Protein AF-A0A967YHK0-F1 (afdb_monomer_lite)

Sequence (95 aa):
EAKAFEELARSSETQELIQLFFNMNSRKKNPLQEKARLIKKISVLGAGFMGAGIANISALHNIQVLLKDVSVEAINDGQKKVWDDLDKKVKKRAL

pLDDT: mean 94.36, std 2.95, range [75.06, 97.81]

Radius of gyration: 20.28 Å; chains: 1; bounding box: 38×38×54 Å

Secondary structure (DSSP, 8-state):
-HHHHHHHHTSHHHHHHHHHHHHHHHHTS-TTGGGPPP-SEEEEE--SHHHHHHHHHHHHTT-EEEEE-SSHHHHHHHHHHHHHHHHHHHHTT--

Foldseek 3Di:
DVVVCVVLCPDPVVVVVVVVVVVVVVVVDDPVPVVDDDAQEDEFEWLPDVSLVVCLVCVVVNRHYHYDYPDPVSVVVSVVVSVVVVVVCVVVVVD

Structure (mmCIF, N/CA/C/O backbone):
data_AF-A0A967YHK0-F1
#
_entry.id   AF-A0A967YHK0-F1
#
loop_
_atom_site.group_PDB
_atom_site.id
_atom_site.type_symbol
_atom_site.label_atom_id
_atom_site.label_alt_id
_atom_site.label_comp_id
_atom_site.label_asym_id
_atom_site.label_entity_id
_atom_site.label_seq_id
_atom_site.pdbx_PDB_ins_code
_atom_site.Cartn_x
_atom_site.Cartn_y
_atom_site.Cartn_z
_atom_site.occupancy
_atom_site.B_iso_or_equiv
_atom_site.auth_seq_id
_atom_site.auth_comp_id
_atom_site.auth_asym_id
_atom_site.auth_atom_id
_atom_site.pdbx_PDB_model_num
ATOM 1 N N . GLU A 1 1 ? 16.510 -1.306 -34.608 1.00 85.25 1 GLU A N 1
ATOM 2 C CA . GLU A 1 1 ? 16.034 -2.157 -33.500 1.00 85.25 1 GLU A CA 1
ATOM 3 C C . GLU A 1 1 ? 17.049 -3.232 -33.114 1.00 85.25 1 GLU A C 1
ATOM 5 O O . GLU A 1 1 ? 17.678 -3.058 -32.085 1.00 85.25 1 GLU A O 1
ATOM 10 N N . ALA A 1 2 ? 17.315 -4.249 -33.949 1.00 94.25 2 ALA A N 1
ATOM 11 C CA . ALA A 1 2 ? 18.199 -5.379 -33.603 1.00 94.25 2 ALA A CA 1
ATOM 12 C C . ALA A 1 2 ? 19.587 -4.994 -33.042 1.00 94.25 2 ALA A C 1
ATOM 14 O O . ALA A 1 2 ? 20.001 -5.535 -32.025 1.00 94.25 2 ALA A O 1
ATOM 15 N N . LYS A 1 3 ? 20.274 -4.015 -33.649 1.00 93.56 3 LYS A N 1
ATOM 16 C CA . LYS A 1 3 ? 21.588 -3.539 -33.168 1.00 93.56 3 LYS A CA 1
ATOM 17 C C . LYS A 1 3 ? 21.519 -2.877 -31.786 1.00 93.56 3 LYS A C 1
ATOM 19 O O . LYS A 1 3 ? 22.334 -3.170 -30.926 1.00 93.56 3 LYS A O 1
ATOM 24 N N . ALA A 1 4 ? 20.521 -2.019 -31.574 1.00 94.69 4 ALA A N 1
ATOM 25 C CA . ALA A 1 4 ? 20.316 -1.348 -30.290 1.00 94.69 4 ALA A CA 1
ATOM 26 C C . ALA A 1 4 ? 19.879 -2.341 -29.199 1.00 94.69 4 ALA A C 1
ATOM 28 O O . ALA A 1 4 ? 20.284 -2.220 -28.048 1.00 94.69 4 ALA A O 1
ATOM 29 N N . PHE A 1 5 ? 19.085 -3.352 -29.567 1.00 94.00 5 PHE A N 1
ATOM 30 C CA . PHE A 1 5 ? 18.732 -4.444 -28.665 1.00 94.00 5 PHE A CA 1
ATOM 31 C C . PHE A 1 5 ? 19.966 -5.247 -28.249 1.00 94.00 5 PHE A C 1
ATOM 33 O O . PHE A 1 5 ? 20.138 -5.511 -27.068 1.00 94.00 5 PHE A O 1
ATOM 40 N N . GLU A 1 6 ? 20.832 -5.615 -29.195 1.00 93.94 6 GLU A N 1
ATOM 41 C CA . GLU A 1 6 ? 22.058 -6.366 -28.911 1.00 93.94 6 GLU A CA 1
ATOM 42 C C . GLU A 1 6 ? 23.002 -5.605 -27.971 1.00 93.94 6 GLU A C 1
ATOM 44 O O . GLU A 1 6 ? 23.553 -6.196 -27.041 1.00 93.94 6 GLU A O 1
ATOM 49 N N . GLU A 1 7 ? 23.154 -4.298 -28.185 1.00 94.25 7 GLU A N 1
ATOM 50 C CA . GLU A 1 7 ? 23.962 -3.424 -27.336 1.00 94.25 7 GLU A CA 1
ATOM 51 C C . GLU A 1 7 ? 23.422 -3.374 -25.900 1.00 94.25 7 GLU A C 1
ATOM 53 O O . GLU A 1 7 ? 24.159 -3.640 -24.949 1.00 94.25 7 GLU A O 1
ATOM 58 N N . LEU A 1 8 ? 22.118 -3.128 -25.737 1.00 96.00 8 LEU A N 1
ATOM 59 C CA . LEU A 1 8 ? 21.483 -3.090 -24.419 1.00 96.00 8 LEU A CA 1
ATOM 60 C C . LEU A 1 8 ? 21.469 -4.463 -23.741 1.00 96.00 8 LEU A C 1
ATOM 62 O O . LEU A 1 8 ? 21.739 -4.554 -22.548 1.00 96.00 8 LEU A O 1
ATOM 66 N N . ALA A 1 9 ? 21.197 -5.543 -24.476 1.00 93.44 9 ALA A N 1
ATOM 67 C CA . ALA A 1 9 ? 21.103 -6.897 -23.926 1.00 93.44 9 ALA A CA 1
ATOM 68 C C . ALA A 1 9 ? 22.420 -7.381 -23.297 1.00 93.44 9 ALA A C 1
ATOM 70 O O . ALA A 1 9 ? 22.406 -8.183 -22.359 1.00 93.44 9 ALA A O 1
ATOM 71 N N . ARG A 1 10 ? 23.558 -6.892 -23.802 1.00 93.50 10 ARG A N 1
ATOM 72 C CA . ARG A 1 10 ? 24.895 -7.213 -23.286 1.00 93.50 10 ARG A CA 1
ATOM 73 C C . ARG A 1 10 ? 25.356 -6.291 -22.158 1.00 93.50 10 ARG A C 1
ATOM 75 O O . ARG A 1 10 ? 26.393 -6.570 -21.561 1.00 93.50 10 ARG A O 1
ATOM 82 N N . SER A 1 11 ? 24.625 -5.215 -21.870 1.00 95.81 11 SER A N 1
ATOM 83 C CA . SER A 1 11 ? 24.990 -4.279 -20.809 1.00 95.81 11 SER A CA 1
ATOM 84 C C . SER A 1 11 ? 24.852 -4.929 -19.428 1.00 95.81 11 SER A C 1
ATOM 86 O O . SER A 1 11 ? 23.984 -5.778 -19.197 1.00 95.81 11 SER A O 1
ATOM 88 N N . SER A 1 12 ? 25.705 -4.519 -18.489 1.00 95.88 12 SER A N 1
ATOM 89 C CA . SER A 1 12 ? 25.642 -4.973 -17.097 1.00 95.88 12 SER A CA 1
ATOM 90 C 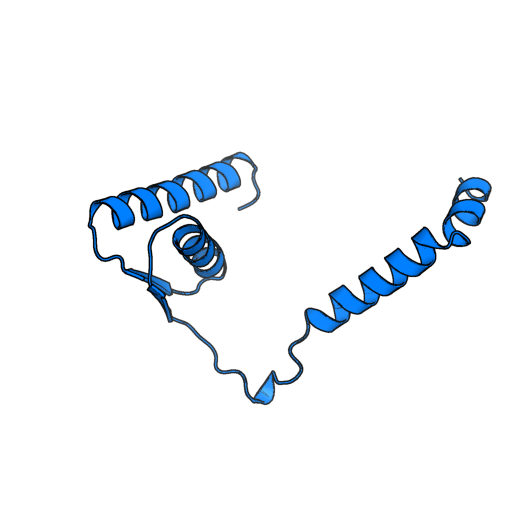C . SER A 1 12 ? 24.316 -4.603 -16.433 1.00 95.88 12 SER A C 1
ATOM 92 O O . SER A 1 12 ? 23.752 -5.402 -15.693 1.00 95.88 12 SER A O 1
ATOM 94 N N . GLU A 1 13 ? 23.770 -3.428 -16.743 1.00 96.88 13 GLU A N 1
ATOM 95 C CA . GLU A 1 13 ? 22.491 -2.947 -16.217 1.00 96.88 13 GLU A CA 1
ATOM 96 C C . GLU A 1 13 ? 21.352 -3.885 -16.615 1.00 96.88 13 GLU A C 1
ATOM 98 O O . GLU A 1 13 ? 20.535 -4.252 -15.771 1.00 96.88 13 GLU A O 1
ATOM 103 N N . THR A 1 14 ? 21.313 -4.325 -17.876 1.00 97.31 14 THR A N 1
ATOM 104 C CA . THR A 1 14 ? 20.297 -5.276 -18.336 1.00 97.31 14 THR A CA 1
ATOM 105 C C . THR A 1 14 ? 20.417 -6.617 -17.619 1.00 97.31 14 THR A C 1
ATOM 107 O O . THR A 1 14 ? 19.397 -7.176 -17.216 1.00 97.31 14 THR A O 1
ATOM 110 N N . GLN A 1 15 ? 21.635 -7.119 -17.392 1.00 95.50 15 GLN A N 1
ATOM 111 C CA . GLN A 1 15 ? 21.842 -8.363 -16.640 1.00 95.50 15 GLN A CA 1
ATOM 112 C C . GLN A 1 15 ? 21.326 -8.252 -15.197 1.00 95.50 15 GLN A C 1
ATOM 114 O O . GLN A 1 15 ? 20.607 -9.139 -14.731 1.00 95.50 15 GLN A O 1
ATOM 119 N N . GLU A 1 16 ? 21.605 -7.143 -14.511 1.00 97.75 16 GLU A N 1
ATOM 120 C CA . GLU A 1 16 ? 21.115 -6.907 -13.148 1.00 97.75 16 GLU A CA 1
ATOM 121 C C . GLU A 1 16 ? 19.590 -6.721 -13.098 1.00 97.75 16 GLU A C 1
ATOM 123 O O . GLU A 1 16 ? 18.918 -7.260 -12.216 1.00 97.75 16 GLU A O 1
ATOM 128 N N . LEU A 1 17 ? 18.998 -6.029 -14.076 1.00 97.81 17 LEU A N 1
ATOM 129 C CA . LEU A 1 17 ? 17.541 -5.884 -14.176 1.00 97.81 17 LEU A CA 1
ATOM 130 C C . LEU A 1 17 ? 16.841 -7.221 -14.450 1.00 97.81 17 LEU A C 1
ATOM 132 O O . LEU A 1 17 ? 15.774 -7.478 -13.887 1.00 97.81 17 LEU A O 1
ATOM 136 N N . ILE A 1 18 ? 17.446 -8.097 -15.257 1.00 96.94 18 ILE A N 1
ATOM 137 C CA . ILE A 1 18 ? 16.957 -9.464 -15.475 1.00 96.94 18 ILE A CA 1
ATOM 138 C C . ILE A 1 18 ? 17.006 -10.263 -14.164 1.00 96.94 18 ILE A C 1
ATOM 140 O O . ILE A 1 18 ? 16.024 -10.920 -13.803 1.00 96.94 18 ILE A O 1
ATOM 144 N N . GLN A 1 19 ? 18.099 -10.174 -13.403 1.00 96.94 19 GLN A N 1
ATOM 145 C CA . GLN A 1 19 ? 18.190 -10.822 -12.092 1.00 96.94 19 GLN A CA 1
ATOM 146 C C . GLN A 1 19 ? 17.130 -10.288 -11.117 1.00 96.94 19 GLN A C 1
ATOM 148 O O . GLN A 1 19 ? 16.433 -11.071 -10.466 1.00 96.94 19 GLN A O 1
ATOM 153 N N . LEU A 1 20 ? 16.946 -8.965 -11.044 1.00 97.44 20 LEU A N 1
ATOM 154 C CA . LEU A 1 20 ? 15.903 -8.336 -10.229 1.00 97.44 20 LEU A CA 1
ATOM 155 C C . LEU A 1 20 ? 14.505 -8.799 -10.642 1.00 97.44 20 LEU A C 1
ATOM 157 O O . LEU A 1 20 ? 13.676 -9.077 -9.773 1.00 97.44 20 LEU A O 1
ATOM 161 N N . PHE A 1 21 ? 14.248 -8.946 -11.942 1.00 96.81 21 PHE A N 1
ATOM 162 C CA . PHE A 1 21 ? 12.992 -9.485 -12.448 1.00 96.81 21 PHE A CA 1
ATOM 163 C C . PHE A 1 21 ? 12.737 -10.901 -11.918 1.00 96.81 21 PHE A C 1
ATOM 165 O O . PHE A 1 21 ? 11.668 -11.162 -11.355 1.00 96.81 21 PHE A O 1
ATOM 172 N N . PHE A 1 22 ? 13.702 -11.817 -12.027 1.00 96.50 22 PHE A N 1
ATOM 173 C CA . PHE A 1 22 ? 13.533 -13.182 -11.516 1.00 96.50 22 PHE A CA 1
ATOM 174 C C . PHE A 1 22 ? 13.392 -13.221 -9.989 1.00 96.50 22 PHE A C 1
ATOM 176 O O . PHE A 1 22 ? 12.511 -13.915 -9.473 1.00 96.50 22 PHE A O 1
ATOM 183 N N . ASN A 1 23 ? 14.174 -12.416 -9.267 1.00 96.12 23 ASN A N 1
ATOM 184 C CA . ASN A 1 23 ? 14.107 -12.304 -7.809 1.00 96.12 23 ASN A CA 1
ATOM 185 C C . ASN A 1 23 ? 12.770 -11.733 -7.319 1.00 96.12 23 ASN A C 1
ATOM 187 O O . ASN A 1 23 ? 12.204 -12.203 -6.333 1.00 96.12 23 ASN A O 1
ATOM 191 N N . MET A 1 24 ? 12.222 -10.733 -8.008 1.00 96.50 24 MET A N 1
ATOM 192 C CA . MET A 1 24 ? 10.912 -10.179 -7.679 1.00 96.50 24 MET A CA 1
ATOM 193 C C . MET A 1 24 ? 9.800 -11.205 -7.928 1.00 96.50 24 MET A C 1
ATOM 195 O O . MET A 1 24 ? 8.880 -11.326 -7.119 1.00 96.50 24 MET A O 1
ATOM 199 N N . ASN A 1 25 ? 9.880 -11.969 -9.021 1.00 95.44 25 ASN A N 1
ATOM 200 C CA . ASN A 1 25 ? 8.893 -13.004 -9.333 1.00 95.44 25 ASN A CA 1
ATOM 201 C C . ASN A 1 25 ? 8.950 -14.191 -8.363 1.00 95.44 25 ASN A C 1
ATOM 203 O O . ASN A 1 25 ? 7.899 -14.711 -7.985 1.00 95.44 25 ASN A O 1
ATOM 207 N N . SER A 1 26 ? 10.142 -14.600 -7.920 1.00 93.75 26 SER A N 1
ATOM 208 C CA . SER A 1 26 ? 10.283 -15.664 -6.921 1.00 93.75 26 SER A CA 1
ATOM 209 C C . SER A 1 26 ? 9.723 -15.237 -5.560 1.00 93.75 26 SER A C 1
ATOM 211 O O . SER A 1 26 ? 8.975 -15.997 -4.948 1.00 93.75 26 SER A O 1
ATOM 213 N N . ARG A 1 27 ? 9.972 -13.990 -5.132 1.00 92.69 27 ARG A N 1
ATOM 214 C CA . ARG A 1 27 ? 9.490 -13.442 -3.848 1.00 92.69 27 ARG A CA 1
ATOM 215 C C . ARG A 1 27 ? 7.978 -13.230 -3.761 1.00 92.69 27 ARG A C 1
ATOM 217 O O . ARG A 1 27 ? 7.450 -13.151 -2.657 1.00 92.69 27 ARG A O 1
ATOM 224 N N . LYS A 1 28 ? 7.264 -13.156 -4.889 1.00 92.75 28 LYS A N 1
ATOM 225 C CA . LYS A 1 28 ? 5.789 -13.103 -4.898 1.00 92.75 28 LYS A CA 1
ATOM 226 C C . LYS A 1 28 ? 5.140 -14.427 -4.475 1.00 92.75 28 LYS A C 1
ATOM 228 O O . LYS A 1 28 ? 3.960 -14.433 -4.135 1.00 92.75 28 LYS A O 1
ATOM 233 N N . LYS A 1 29 ? 5.874 -15.545 -4.509 1.00 91.56 29 LYS A N 1
ATOM 234 C CA . LYS A 1 29 ? 5.381 -16.865 -4.096 1.00 91.56 29 LYS A CA 1
ATOM 235 C C . LYS A 1 29 ? 5.700 -17.094 -2.620 1.00 91.56 29 LYS A C 1
ATOM 237 O O . LYS A 1 29 ? 6.840 -16.927 -2.199 1.00 91.56 29 LYS A O 1
ATOM 242 N N . ASN A 1 30 ? 4.703 -17.498 -1.837 1.00 90.56 30 ASN A N 1
ATOM 243 C CA . ASN A 1 30 ? 4.889 -17.799 -0.420 1.00 90.56 30 ASN A CA 1
ATOM 244 C C . ASN A 1 30 ? 5.493 -19.210 -0.241 1.00 90.56 30 ASN A C 1
ATOM 246 O O . ASN A 1 30 ? 4.815 -20.189 -0.555 1.00 90.56 30 ASN A O 1
ATOM 250 N N . PRO A 1 31 ? 6.721 -19.352 0.297 1.00 91.12 31 PRO A N 1
ATOM 251 C CA . PRO A 1 31 ? 7.350 -20.660 0.501 1.00 91.12 31 PRO A CA 1
ATOM 252 C C . PRO A 1 31 ? 6.669 -21.499 1.593 1.00 91.12 31 PRO A C 1
ATOM 254 O O . PRO A 1 31 ? 6.882 -22.705 1.664 1.00 91.12 31 PRO A O 1
ATOM 257 N N . LEU A 1 32 ? 5.849 -20.881 2.449 1.00 93.19 32 LEU A N 1
ATOM 258 C CA . LEU A 1 32 ? 5.138 -21.532 3.551 1.00 93.19 32 LEU A CA 1
ATOM 259 C C . LEU A 1 32 ? 3.620 -21.513 3.332 1.00 93.19 32 LEU A C 1
ATOM 261 O O . LEU A 1 32 ? 2.858 -21.390 4.290 1.00 93.19 32 LEU A O 1
ATOM 265 N N . GLN A 1 33 ? 3.175 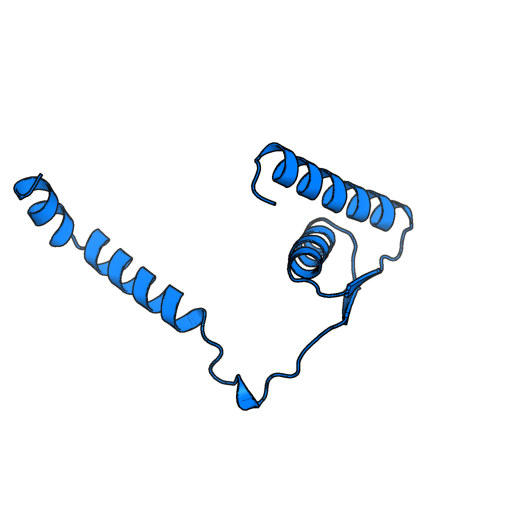-21.622 2.076 1.00 91.38 33 GLN A N 1
ATOM 266 C CA . GLN A 1 33 ? 1.754 -21.570 1.720 1.00 91.38 33 GLN A CA 1
ATOM 267 C C . GLN A 1 33 ? 0.915 -22.601 2.493 1.00 91.38 33 GLN A C 1
ATOM 269 O O . GLN A 1 33 ? -0.150 -22.254 2.990 1.00 91.38 33 GLN A O 1
ATOM 274 N N . GLU A 1 34 ? 1.438 -23.814 2.690 1.00 92.88 34 GLU A N 1
ATOM 275 C CA . GLU A 1 34 ? 0.803 -24.889 3.476 1.00 92.88 34 GLU A CA 1
ATOM 276 C C . GLU A 1 34 ? 0.541 -24.504 4.944 1.00 92.88 34 GLU A C 1
ATOM 278 O O . GLU A 1 34 ? -0.372 -25.014 5.584 1.00 92.88 34 GLU A O 1
ATOM 283 N N . LYS A 1 35 ? 1.340 -23.585 5.501 1.00 94.00 35 LYS A N 1
ATOM 284 C CA . LYS A 1 35 ? 1.200 -23.102 6.884 1.00 94.00 35 LYS A CA 1
ATOM 285 C C . LYS A 1 35 ? 0.381 -21.812 6.973 1.00 94.00 35 LYS A C 1
ATOM 287 O O . LYS A 1 35 ? 0.133 -21.318 8.073 1.00 94.00 35 LYS A O 1
ATOM 292 N N . ALA A 1 36 ? 0.002 -21.224 5.839 1.00 93.56 36 ALA A N 1
ATOM 293 C CA . ALA A 1 36 ? -0.685 -19.945 5.803 1.00 93.56 36 ALA A CA 1
ATOM 294 C C . ALA A 1 36 ? -2.175 -20.119 6.119 1.00 93.56 36 ALA A C 1
ATOM 296 O O . ALA A 1 36 ? -2.893 -20.874 5.467 1.00 93.56 36 ALA A O 1
ATOM 297 N N . ARG A 1 37 ? -2.669 -19.366 7.104 1.00 94.06 37 ARG A N 1
ATOM 298 C CA . ARG A 1 37 ? -4.102 -19.303 7.402 1.00 94.06 37 ARG A CA 1
ATOM 299 C C . ARG A 1 37 ? -4.776 -18.263 6.514 1.00 94.06 37 ARG A C 1
ATOM 301 O O . ARG A 1 37 ? -4.297 -17.135 6.417 1.00 94.06 37 ARG A O 1
ATOM 308 N N . LEU A 1 38 ? -5.940 -18.600 5.959 1.00 92.25 38 LEU A N 1
ATOM 309 C CA . LEU A 1 38 ? -6.795 -17.621 5.290 1.00 92.25 38 LEU A CA 1
ATOM 310 C C . LEU A 1 38 ? -7.281 -16.566 6.294 1.00 92.25 38 LEU A C 1
ATOM 312 O O . LEU A 1 38 ? -7.941 -16.888 7.284 1.00 92.25 38 LEU A O 1
ATOM 316 N N . ILE A 1 39 ? -6.987 -15.298 6.016 1.00 94.19 39 ILE A N 1
ATOM 317 C CA . ILE A 1 39 ? -7.417 -14.169 6.839 1.00 94.19 39 ILE A CA 1
ATOM 318 C C . ILE A 1 39 ? -8.562 -13.445 6.137 1.00 94.19 39 ILE A C 1
ATOM 320 O O . ILE A 1 39 ? -8.379 -12.872 5.070 1.00 94.19 39 ILE A O 1
ATOM 324 N N . LYS A 1 40 ? -9.747 -13.462 6.756 1.00 95.75 40 LYS A N 1
ATOM 325 C CA . LYS A 1 40 ? -10.938 -12.749 6.258 1.00 95.75 40 LYS A CA 1
ATOM 326 C C . LYS A 1 40 ? -11.130 -11.377 6.902 1.00 95.75 40 LYS A C 1
ATOM 328 O O . LYS A 1 40 ? -11.810 -10.525 6.340 1.00 95.75 40 LYS A O 1
ATOM 333 N N . LYS A 1 41 ? -10.556 -11.175 8.091 1.00 96.88 41 LYS A N 1
ATOM 334 C CA . LYS A 1 41 ? -10.706 -9.956 8.883 1.00 96.88 41 LYS A CA 1
ATOM 335 C C . LYS A 1 41 ? -9.404 -9.608 9.592 1.00 96.88 41 LYS A C 1
ATOM 337 O O . LYS A 1 41 ? -8.782 -10.490 10.183 1.00 96.88 41 LYS A O 1
ATOM 342 N N . ILE A 1 42 ? -9.035 -8.333 9.562 1.00 96.81 42 ILE A N 1
ATOM 343 C CA . ILE A 1 42 ? -7.881 -7.775 10.270 1.00 96.81 42 ILE A CA 1
ATOM 344 C C . ILE A 1 42 ? -8.276 -6.532 11.066 1.00 96.81 42 ILE A C 1
ATOM 346 O O . ILE A 1 42 ? -9.291 -5.892 10.786 1.00 96.81 42 ILE A O 1
ATOM 350 N N . SER A 1 43 ? -7.442 -6.178 12.040 1.00 96.75 43 SER A N 1
ATOM 351 C CA . SER A 1 43 ? -7.500 -4.889 12.724 1.00 96.75 43 SER A CA 1
ATOM 352 C C . SER A 1 43 ? -6.202 -4.134 12.470 1.00 96.75 43 SER A C 1
ATOM 354 O O . SER A 1 43 ? -5.124 -4.709 12.612 1.00 96.75 43 SER A O 1
ATOM 356 N N . VAL A 1 44 ? -6.304 -2.855 12.121 1.00 96.94 44 VAL A N 1
ATOM 357 C CA . VAL A 1 44 ? -5.165 -1.947 11.957 1.00 96.94 44 VAL A CA 1
ATOM 358 C C . VAL A 1 44 ? -5.165 -0.978 13.132 1.00 96.94 44 VAL A C 1
ATOM 360 O O . VAL A 1 44 ? -6.167 -0.310 13.392 1.00 96.94 44 VAL A O 1
ATOM 363 N N . LEU A 1 45 ? -4.055 -0.948 13.867 1.00 96.31 45 LEU A N 1
ATOM 364 C CA . LEU A 1 45 ? -3.852 -0.059 15.006 1.00 96.31 45 LEU A CA 1
ATOM 365 C C . LEU A 1 45 ? -3.098 1.186 14.529 1.00 96.31 45 LEU A C 1
ATOM 367 O O . LEU A 1 45 ? -1.966 1.085 14.060 1.00 96.31 45 LEU A O 1
ATOM 371 N N . GLY A 1 46 ? -3.744 2.340 14.648 1.00 95.38 46 GLY A N 1
ATOM 372 C CA . GLY A 1 46 ? -3.306 3.616 14.097 1.00 95.38 46 GLY A CA 1
ATOM 373 C C . GLY A 1 46 ? -3.983 3.923 12.759 1.00 95.38 46 GLY A C 1
ATOM 374 O O . GLY A 1 46 ? -3.897 3.144 11.816 1.00 95.38 46 GLY A O 1
ATOM 375 N N . ALA A 1 47 ? -4.625 5.083 12.666 1.00 95.31 47 ALA A N 1
ATOM 376 C CA . ALA A 1 47 ? -5.305 5.633 11.493 1.00 95.31 47 ALA A CA 1
ATOM 377 C C . ALA A 1 47 ? -4.510 6.753 10.801 1.00 95.31 47 ALA A C 1
ATOM 379 O O . ALA A 1 47 ? -5.027 7.454 9.933 1.00 95.31 47 ALA A O 1
ATOM 380 N N . GLY A 1 48 ? -3.225 6.894 11.140 1.00 93.25 48 GLY A N 1
ATOM 381 C CA . GLY A 1 48 ? -2.296 7.772 10.432 1.00 93.25 48 GLY A CA 1
ATOM 382 C C . GLY A 1 48 ? -2.046 7.347 8.976 1.00 93.25 48 GLY A C 1
ATOM 383 O O . GLY A 1 48 ? -2.681 6.440 8.438 1.00 93.25 48 GLY A O 1
ATOM 384 N N . PHE A 1 49 ? -1.062 7.978 8.329 1.00 92.50 49 PHE A N 1
ATOM 385 C CA . PHE A 1 49 ? -0.767 7.777 6.902 1.00 92.50 49 PHE A CA 1
ATOM 386 C C . PHE A 1 49 ? -0.585 6.300 6.504 1.00 92.50 49 PHE A C 1
ATOM 388 O O . PHE A 1 49 ? -1.256 5.821 5.591 1.00 92.50 49 PHE A O 1
ATOM 395 N N . MET A 1 50 ? 0.270 5.556 7.217 1.00 94.44 50 MET A N 1
ATOM 396 C CA . MET A 1 50 ? 0.497 4.134 6.925 1.00 94.44 50 MET A CA 1
ATOM 397 C C . MET A 1 50 ? -0.722 3.266 7.254 1.00 94.44 50 MET A C 1
ATOM 399 O O . MET A 1 50 ? -1.046 2.360 6.492 1.00 94.44 50 MET A O 1
ATOM 403 N N . GLY A 1 51 ? -1.415 3.552 8.359 1.00 95.50 51 GLY A N 1
ATOM 404 C CA . GLY A 1 51 ? -2.579 2.781 8.793 1.00 95.50 51 GLY A CA 1
ATOM 405 C C . GLY A 1 51 ? -3.739 2.860 7.804 1.00 95.50 51 GLY A C 1
ATOM 406 O O . GLY A 1 51 ? -4.286 1.832 7.405 1.00 95.50 51 GLY A O 1
ATOM 407 N N . ALA A 1 52 ? -4.038 4.068 7.322 1.00 95.31 52 ALA A N 1
ATOM 408 C CA . ALA A 1 52 ? -4.998 4.283 6.244 1.00 95.31 52 ALA A CA 1
ATOM 409 C C . ALA A 1 52 ? -4.582 3.550 4.953 1.00 95.31 52 ALA A C 1
ATOM 411 O O . ALA A 1 52 ? -5.411 2.901 4.317 1.00 95.31 52 ALA A O 1
ATOM 412 N N . GLY A 1 53 ? -3.292 3.575 4.595 1.00 95.06 53 GLY A N 1
ATOM 413 C CA . GLY A 1 53 ? -2.772 2.864 3.421 1.00 95.06 53 GLY A CA 1
ATOM 414 C C . GLY A 1 53 ? -2.925 1.339 3.508 1.00 95.06 53 GLY A C 1
ATOM 415 O O . GLY A 1 53 ? -3.411 0.710 2.566 1.00 95.06 53 GLY A O 1
ATOM 416 N N . ILE A 1 54 ? -2.573 0.743 4.652 1.00 96.12 54 ILE A N 1
ATOM 417 C CA . ILE A 1 54 ? -2.745 -0.697 4.910 1.00 96.12 54 ILE A CA 1
ATOM 418 C C . ILE A 1 54 ? -4.230 -1.068 4.879 1.00 96.12 54 ILE A C 1
ATOM 420 O O . ILE A 1 54 ? -4.593 -2.080 4.273 1.00 96.12 54 ILE A O 1
ATOM 424 N N . ALA A 1 55 ? -5.088 -0.248 5.495 1.00 95.81 55 ALA A N 1
ATOM 425 C CA . ALA A 1 55 ? -6.529 -0.460 5.492 1.00 95.81 55 ALA A CA 1
ATOM 426 C C . ALA A 1 55 ? -7.103 -0.442 4.069 1.00 95.81 55 ALA A C 1
ATOM 428 O O . ALA A 1 55 ? -7.836 -1.359 3.703 1.00 95.81 55 ALA A O 1
ATOM 429 N N . ASN A 1 56 ? -6.711 0.536 3.247 1.00 95.12 56 ASN A N 1
ATOM 430 C CA . ASN A 1 56 ? -7.145 0.649 1.856 1.00 95.12 56 ASN A CA 1
ATOM 431 C C . ASN A 1 56 ? -6.731 -0.577 1.024 1.00 95.12 56 ASN A C 1
ATOM 433 O O . ASN A 1 56 ? -7.571 -1.227 0.407 1.00 95.12 56 ASN A O 1
ATOM 437 N N . ILE A 1 57 ? -5.442 -0.944 1.042 1.00 95.06 57 ILE A N 1
ATOM 438 C CA . ILE A 1 57 ? -4.936 -2.088 0.263 1.00 95.06 57 ILE A CA 1
ATOM 439 C C . ILE A 1 57 ? -5.616 -3.387 0.707 1.00 95.06 57 ILE A C 1
ATOM 441 O O . ILE A 1 57 ? -6.040 -4.177 -0.132 1.00 95.06 57 ILE A O 1
ATOM 445 N N . SER A 1 58 ? -5.771 -3.598 2.014 1.00 95.50 58 SER A N 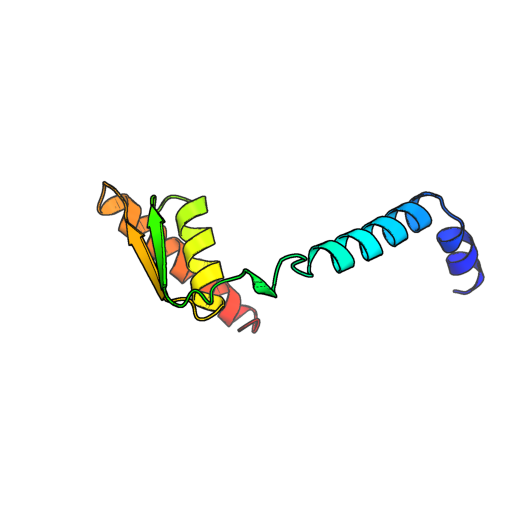1
ATOM 446 C CA . SER A 1 58 ? -6.407 -4.810 2.539 1.00 95.50 58 SER A CA 1
ATOM 447 C C . SER A 1 58 ? -7.888 -4.891 2.154 1.00 95.50 58 SER A C 1
ATOM 449 O O . SER A 1 58 ? -8.351 -5.951 1.733 1.00 95.50 58 SER A O 1
ATOM 451 N N . ALA A 1 59 ? -8.616 -3.771 2.226 1.00 93.19 59 ALA A N 1
ATOM 452 C CA . ALA A 1 59 ? -10.018 -3.701 1.820 1.00 93.19 59 ALA A CA 1
ATOM 453 C C . ALA A 1 59 ? -10.201 -4.002 0.323 1.00 93.19 59 ALA A C 1
ATOM 455 O O . ALA A 1 59 ? -11.098 -4.758 -0.044 1.00 93.19 59 ALA A O 1
ATOM 456 N N . LEU A 1 60 ? -9.305 -3.499 -0.535 1.00 93.00 60 LEU A N 1
ATOM 457 C CA . LEU A 1 60 ? -9.305 -3.799 -1.973 1.00 93.00 60 LEU A CA 1
ATOM 458 C C . LEU A 1 60 ? -9.055 -5.279 -2.292 1.00 93.00 60 LEU A C 1
ATOM 460 O O . LEU A 1 60 ? -9.490 -5.768 -3.330 1.00 93.00 60 LEU A O 1
ATOM 464 N N . HIS A 1 61 ? -8.390 -6.005 -1.394 1.00 93.19 61 HIS A N 1
ATOM 465 C CA . HIS A 1 61 ? -8.203 -7.453 -1.481 1.00 93.19 61 HIS A CA 1
ATOM 466 C C . HIS A 1 61 ? -9.322 -8.255 -0.785 1.00 93.19 61 HIS A C 1
ATOM 468 O O . HIS A 1 61 ? -9.129 -9.428 -0.470 1.00 93.19 61 HIS A O 1
ATOM 474 N N . ASN A 1 62 ? -10.499 -7.654 -0.568 1.00 92.56 62 ASN A N 1
ATOM 475 C CA . ASN A 1 62 ? -11.670 -8.274 0.068 1.00 92.56 62 ASN A CA 1
ATOM 476 C C . ASN A 1 62 ? -11.427 -8.764 1.508 1.00 92.56 62 ASN A C 1
ATOM 478 O O . ASN A 1 62 ? -12.085 -9.695 1.978 1.00 92.56 62 ASN A O 1
ATOM 482 N N . ILE A 1 63 ? -10.492 -8.142 2.229 1.00 96.38 63 ILE A N 1
ATOM 483 C CA . ILE A 1 63 ? -10.269 -8.404 3.653 1.00 96.38 63 ILE A CA 1
ATOM 484 C C . ILE A 1 63 ? -11.039 -7.354 4.453 1.00 96.38 63 ILE A C 1
ATOM 486 O O . ILE A 1 63 ? -10.847 -6.155 4.266 1.00 96.38 63 ILE A O 1
ATOM 490 N N . GLN A 1 64 ? -11.891 -7.786 5.383 1.00 97.00 64 GLN A N 1
ATOM 491 C CA . GLN A 1 64 ? -12.595 -6.864 6.271 1.00 97.00 64 GLN A CA 1
ATOM 492 C C . GLN A 1 64 ? -11.593 -6.193 7.223 1.00 97.00 64 GLN A C 1
ATOM 494 O O . GLN A 1 64 ? -10.899 -6.873 7.978 1.00 97.00 64 GLN A O 1
ATOM 499 N N . VAL A 1 65 ? -11.537 -4.862 7.229 1.00 96.81 65 VAL A N 1
ATOM 500 C CA . VAL A 1 65 ? -10.603 -4.103 8.073 1.00 96.81 65 VAL A CA 1
ATOM 501 C C . VAL A 1 65 ? -11.350 -3.364 9.172 1.00 96.81 65 VAL A C 1
ATOM 503 O O . VAL A 1 65 ? -12.341 -2.687 8.915 1.00 96.81 65 VAL A O 1
ATOM 506 N N . LEU A 1 66 ? -10.845 -3.467 10.398 1.00 96.19 66 LEU A N 1
ATOM 507 C CA . LEU A 1 66 ? -11.256 -2.640 11.526 1.00 96.19 66 LEU A CA 1
ATOM 508 C C . LEU A 1 66 ? -10.121 -1.661 11.843 1.00 96.19 66 LEU A C 1
ATOM 510 O O . LEU A 1 66 ? -9.024 -2.080 12.203 1.00 96.19 66 LEU A O 1
ATOM 514 N N . LEU A 1 67 ? -10.357 -0.366 11.651 1.00 95.19 67 LEU A N 1
ATOM 515 C CA . LEU A 1 67 ? -9.359 0.672 11.905 1.00 95.19 67 LEU A CA 1
ATOM 516 C C . LEU A 1 67 ? -9.575 1.244 13.306 1.00 95.19 67 LEU A C 1
ATOM 518 O O . LEU A 1 67 ? -10.665 1.730 13.605 1.00 95.19 67 LEU A O 1
ATOM 522 N N . LYS A 1 68 ? -8.552 1.177 14.163 1.00 95.50 68 LYS A N 1
ATOM 523 C CA . LYS A 1 68 ? -8.609 1.691 15.535 1.00 95.50 68 LYS A CA 1
ATOM 524 C C . LYS A 1 68 ? -7.537 2.748 15.742 1.00 95.50 68 LYS A C 1
ATOM 526 O O . LYS A 1 68 ? -6.359 2.454 15.586 1.00 95.50 68 LYS A O 1
ATOM 531 N N . ASP A 1 69 ? -7.929 3.916 16.238 1.00 96.25 69 ASP A N 1
ATOM 532 C CA . ASP A 1 69 ? -7.024 4.945 16.758 1.00 96.25 69 ASP A CA 1
ATOM 533 C C . ASP A 1 69 ? -7.493 5.440 18.136 1.00 96.25 69 ASP A C 1
ATOM 535 O O . ASP A 1 69 ? -8.597 5.117 18.578 1.00 96.25 69 ASP A O 1
ATOM 539 N N . VAL A 1 70 ? -6.617 6.102 18.891 1.00 94.94 70 VAL A N 1
ATOM 540 C CA . VAL A 1 70 ? -6.915 6.709 20.198 1.00 94.94 70 VAL A CA 1
ATOM 541 C C . VAL A 1 70 ? -7.802 7.941 20.076 1.00 94.94 70 VAL A C 1
ATOM 543 O O . VAL A 1 70 ? -8.612 8.156 20.972 1.00 94.94 70 VAL A O 1
ATOM 546 N N . SER A 1 71 ? -7.690 8.698 18.983 1.00 95.00 71 SER A N 1
ATOM 547 C CA . SER A 1 71 ? -8.491 9.898 18.747 1.00 95.00 71 SER A CA 1
ATOM 548 C C . SER A 1 71 ? -9.511 9.691 17.628 1.00 95.00 71 SER A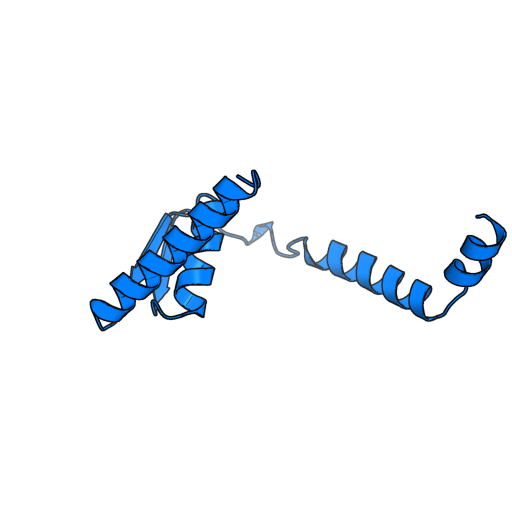 C 1
ATOM 550 O O . SER A 1 71 ? -9.278 8.957 16.661 1.00 95.00 71 SER A O 1
ATOM 552 N N . VAL A 1 72 ? -10.668 10.339 17.762 1.00 94.81 72 VAL A N 1
ATOM 553 C CA . VAL A 1 72 ? -11.732 10.290 16.748 1.00 94.81 72 VAL A CA 1
ATOM 554 C C . VAL A 1 72 ? -11.301 11.069 15.504 1.00 94.81 72 VAL A C 1
ATOM 556 O O . VAL A 1 72 ? -11.590 10.671 14.379 1.00 94.81 72 VAL A O 1
ATOM 559 N N . GLU A 1 73 ? -10.534 12.136 15.699 1.00 95.25 73 GLU A N 1
ATOM 560 C CA . GLU A 1 73 ? -9.963 12.968 14.646 1.00 95.25 73 GLU A CA 1
ATOM 561 C C . GLU A 1 73 ? -9.045 12.144 13.736 1.00 95.25 73 GLU A C 1
ATOM 563 O O . GLU A 1 73 ? -9.197 12.180 12.517 1.00 95.25 73 GLU A O 1
ATOM 568 N N . ALA A 1 74 ? -8.160 11.320 14.313 1.00 93.94 74 ALA A N 1
ATOM 569 C CA . ALA A 1 74 ? -7.272 10.459 13.535 1.00 93.94 74 ALA A CA 1
ATOM 570 C C . ALA A 1 74 ? -8.047 9.398 12.743 1.00 93.94 74 ALA A C 1
ATOM 572 O O . ALA A 1 74 ? -7.700 9.118 11.595 1.00 93.94 74 ALA A O 1
ATOM 573 N N . ILE A 1 75 ? -9.116 8.832 13.319 1.00 95.56 75 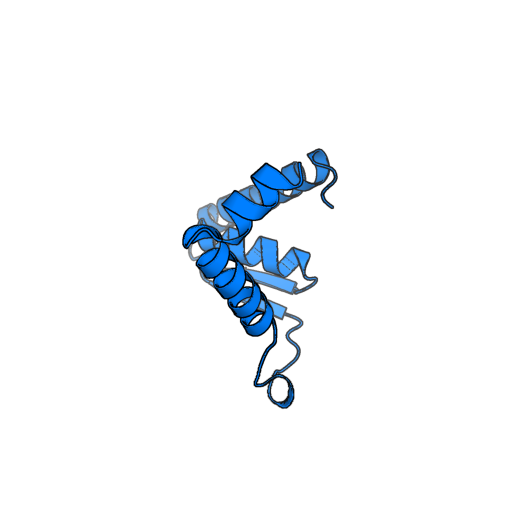ILE A N 1
ATOM 574 C CA . ILE A 1 75 ? -10.016 7.927 12.590 1.00 95.56 75 ILE A CA 1
ATOM 575 C C . ILE A 1 75 ? -10.639 8.636 11.385 1.00 95.56 75 ILE A C 1
ATOM 577 O O . ILE A 1 75 ? -10.600 8.086 10.284 1.00 95.56 75 ILE A O 1
ATOM 581 N N . ASN A 1 76 ? -11.185 9.839 11.574 1.00 95.62 76 ASN A N 1
ATOM 582 C CA . ASN A 1 76 ? -11.835 10.599 10.506 1.00 95.62 76 ASN A CA 1
ATOM 583 C C . ASN A 1 76 ? -10.851 10.943 9.380 1.00 95.62 76 ASN A C 1
ATOM 585 O O . ASN A 1 76 ? -11.157 10.737 8.205 1.00 95.62 76 ASN A O 1
ATOM 589 N N . ASP A 1 77 ? -9.645 11.391 9.729 1.00 94.88 77 ASP A N 1
ATOM 590 C CA . ASP A 1 77 ? -8.587 11.689 8.762 1.00 94.88 77 ASP A CA 1
ATOM 591 C C . ASP A 1 77 ? -8.128 10.440 8.003 1.00 94.88 77 ASP A C 1
ATOM 593 O O . ASP A 1 77 ? -7.906 10.485 6.787 1.00 94.88 77 ASP A O 1
ATOM 597 N N . GLY A 1 78 ? -7.987 9.316 8.708 1.00 94.50 78 GLY A N 1
ATOM 598 C CA . GLY A 1 78 ? -7.645 8.030 8.114 1.00 94.50 78 GLY A CA 1
ATOM 599 C C . GLY A 1 78 ? -8.718 7.553 7.139 1.00 94.50 78 GLY A C 1
ATOM 600 O O . GLY A 1 78 ? -8.404 7.202 6.002 1.00 94.50 78 GLY A O 1
ATOM 601 N N . GLN A 1 79 ? -9.990 7.604 7.542 1.00 94.69 79 GLN A N 1
ATOM 602 C CA . GLN A 1 79 ? -11.125 7.252 6.686 1.00 94.69 79 GLN A CA 1
ATOM 603 C C . GLN A 1 79 ? -11.206 8.149 5.452 1.00 94.69 79 GLN A C 1
ATOM 605 O O . GLN A 1 79 ? -11.369 7.643 4.343 1.00 94.69 79 GLN A O 1
ATOM 610 N N . LYS A 1 80 ? -11.034 9.465 5.620 1.00 95.94 80 LYS A N 1
ATOM 611 C CA . LYS A 1 80 ? -11.011 10.413 4.505 1.00 95.94 80 LYS A CA 1
ATOM 612 C C . LYS A 1 80 ? -9.918 10.064 3.495 1.00 95.94 80 LYS A C 1
ATOM 614 O O . LYS A 1 80 ? -10.204 9.999 2.305 1.00 95.94 80 LYS A O 1
ATOM 619 N N . LYS A 1 81 ? -8.695 9.756 3.949 1.00 95.06 81 LYS A N 1
ATOM 620 C CA . LYS A 1 81 ? -7.610 9.328 3.047 1.00 95.06 81 LYS A CA 1
ATOM 621 C C . LYS A 1 81 ? -7.968 8.073 2.253 1.00 95.06 81 LYS A C 1
ATOM 623 O O . LYS A 1 81 ? -7.702 8.022 1.056 1.00 95.06 81 LYS A O 1
ATOM 628 N N . VAL A 1 82 ? -8.571 7.073 2.903 1.00 94.62 82 VAL A N 1
ATOM 629 C CA . VAL A 1 82 ? -9.012 5.847 2.218 1.00 94.62 82 VAL A CA 1
ATOM 630 C C . VAL A 1 82 ? -10.025 6.183 1.121 1.00 94.62 82 VAL A C 1
ATOM 632 O O . VAL A 1 82 ? -9.872 5.719 -0.008 1.00 94.62 82 VAL A O 1
ATOM 635 N N . TRP A 1 83 ? -11.015 7.027 1.423 1.00 94.56 83 TRP A N 1
ATOM 636 C CA . TRP A 1 83 ? -12.016 7.470 0.451 1.00 94.56 83 TRP A CA 1
ATOM 637 C C . TRP A 1 83 ? -11.414 8.250 -0.717 1.00 94.56 83 TRP A C 1
ATOM 639 O O . TRP A 1 83 ? -11.703 7.931 -1.869 1.00 94.56 83 TRP A O 1
ATOM 649 N N . ASP A 1 84 ? -10.539 9.216 -0.439 1.00 94.69 84 ASP A N 1
ATOM 650 C CA . ASP A 1 84 ? -9.877 10.023 -1.467 1.00 94.69 84 ASP A CA 1
ATOM 651 C C . ASP A 1 84 ? -9.048 9.147 -2.422 1.00 94.69 84 ASP A C 1
ATOM 653 O O . ASP A 1 84 ? -9.010 9.379 -3.633 1.00 94.69 84 ASP A O 1
ATOM 657 N N . ASP A 1 85 ? -8.375 8.120 -1.902 1.00 92.62 85 ASP A N 1
ATOM 658 C CA . ASP A 1 85 ? -7.577 7.207 -2.719 1.00 92.62 85 ASP A CA 1
ATOM 659 C C . ASP A 1 85 ? -8.433 6.243 -3.549 1.00 92.62 85 ASP A C 1
ATOM 661 O O . ASP A 1 85 ? -8.068 5.931 -4.688 1.00 92.62 85 ASP A O 1
ATOM 665 N N . LEU A 1 86 ? -9.577 5.797 -3.023 1.00 92.25 86 LEU A N 1
ATOM 666 C CA . LEU A 1 86 ? -10.555 5.019 -3.787 1.00 92.25 86 LEU A CA 1
ATOM 667 C C . LEU A 1 86 ? -11.156 5.851 -4.925 1.00 92.25 86 LEU A C 1
ATOM 669 O O . LEU A 1 86 ? -11.158 5.402 -6.071 1.00 92.25 86 LEU A O 1
ATOM 673 N N . ASP A 1 87 ? -11.573 7.086 -4.643 1.00 94.56 87 ASP A N 1
ATOM 674 C CA . ASP A 1 87 ? -12.122 8.006 -5.644 1.00 94.56 87 ASP A CA 1
ATOM 675 C C . ASP A 1 87 ? -11.116 8.282 -6.775 1.00 94.56 87 ASP A C 1
ATOM 677 O O . ASP A 1 87 ? -11.446 8.202 -7.962 1.00 94.56 87 ASP A O 1
ATOM 681 N N . LYS A 1 88 ? -9.833 8.488 -6.441 1.00 94.25 88 LYS A N 1
ATOM 682 C CA . LYS A 1 88 ? -8.761 8.601 -7.448 1.00 94.25 88 LYS A CA 1
ATOM 683 C C . LYS A 1 88 ? -8.650 7.356 -8.328 1.00 94.25 88 LYS A C 1
ATOM 685 O O . LYS A 1 88 ? -8.405 7.492 -9.527 1.00 94.25 88 LYS A O 1
ATOM 690 N N . LYS A 1 89 ? -8.777 6.149 -7.767 1.00 91.12 89 LYS A N 1
ATOM 6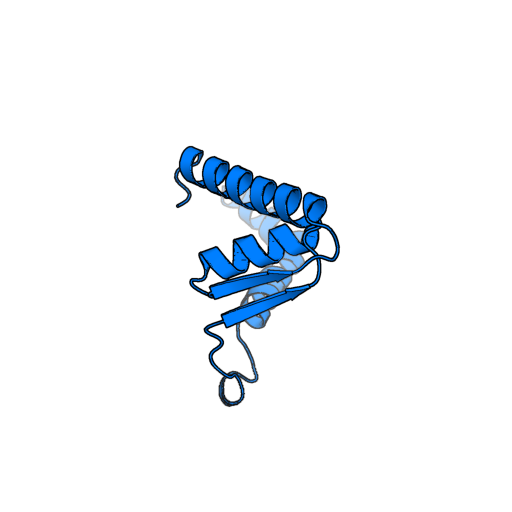91 C CA . LYS A 1 89 ? -8.699 4.900 -8.544 1.00 91.12 89 LYS A CA 1
ATOM 692 C C . LYS A 1 89 ? -9.894 4.731 -9.479 1.00 91.12 89 LYS A C 1
ATOM 694 O O . LYS A 1 89 ? -9.686 4.364 -10.635 1.00 91.12 89 LYS A O 1
ATOM 699 N N . VAL A 1 90 ? -11.097 5.083 -9.024 1.00 94.69 90 VAL A N 1
ATOM 700 C CA . VAL A 1 90 ? -12.313 5.105 -9.856 1.00 94.69 90 VAL A CA 1
ATOM 701 C C . VAL A 1 90 ? -12.155 6.095 -11.011 1.00 94.69 90 VAL A C 1
ATOM 703 O O . VAL A 1 90 ? -12.344 5.732 -12.171 1.00 94.69 90 VAL A O 1
ATOM 706 N N . LYS A 1 91 ? -11.692 7.321 -10.735 1.00 95.75 91 LYS A N 1
ATOM 707 C CA . LYS A 1 91 ? -11.414 8.336 -11.771 1.00 95.75 91 LYS A CA 1
ATOM 708 C C . LYS A 1 91 ? -10.391 7.867 -12.809 1.00 95.75 91 LYS A C 1
ATOM 710 O O . LYS A 1 91 ? -10.509 8.206 -13.983 1.00 95.75 91 LYS A O 1
ATOM 715 N N . LYS A 1 92 ? -9.407 7.065 -12.391 1.00 95.69 92 LYS A N 1
ATOM 716 C CA . LYS A 1 92 ? -8.394 6.460 -13.271 1.00 95.69 92 LYS A CA 1
ATOM 717 C C . LYS A 1 92 ? -8.860 5.181 -13.980 1.00 95.69 92 LYS A C 1
ATOM 719 O O . LYS A 1 92 ? -8.064 4.619 -14.726 1.00 95.69 92 LYS A O 1
ATOM 724 N N . ARG A 1 93 ? -10.101 4.717 -13.766 1.00 90.56 93 ARG A N 1
ATOM 725 C CA . ARG A 1 93 ? -10.623 3.434 -14.286 1.00 90.56 93 ARG A CA 1
ATOM 726 C C . ARG A 1 93 ? -9.729 2.238 -13.928 1.00 90.56 93 ARG A C 1
ATOM 728 O O . ARG A 1 93 ? -9.538 1.328 -14.726 1.00 90.56 93 ARG A O 1
ATOM 735 N N . ALA A 1 94 ? -9.130 2.291 -12.740 1.00 84.38 94 ALA A N 1
ATOM 736 C CA . ALA A 1 94 ? -8.251 1.251 -12.206 1.00 84.38 94 ALA A CA 1
ATOM 737 C C . ALA A 1 94 ? -8.965 0.336 -11.187 1.00 84.38 94 ALA A C 1
ATOM 739 O O . ALA A 1 94 ? -8.305 -0.462 -10.519 1.00 84.38 94 ALA A O 1
ATOM 740 N N . LEU A 1 95 ? -10.284 0.503 -11.048 1.00 75.06 95 LEU A N 1
ATOM 741 C CA . LEU A 1 95 ? -11.232 -0.296 -10.270 1.00 75.06 95 LEU A CA 1
ATOM 742 C C . LEU A 1 95 ? -12.473 -0.558 -11.121 1.00 75.06 95 LEU A C 1
ATOM 744 O O . LEU A 1 95 ? -12.778 0.324 -11.961 1.00 75.06 95 LEU A O 1
#